Protein AF-A0ABD0QDN6-F1 (afdb_monomer)

Nearest PDB structures (foldseek):
  6xtj-assembly1_AAA  TM=7.561E-01  e=2.203E+00  Homo sapiens
  6brs-assembly1_A  TM=7.259E-01  e=3.982E+00  Pectobacterium atrosepticum SCRI1043
  2dgy-assembly1_A  TM=3.411E-01  e=5.531E+00  Homo sapiens
  8s8d-assembly1_i  TM=3.226E-01  e=9.996E+00  Saccharomyc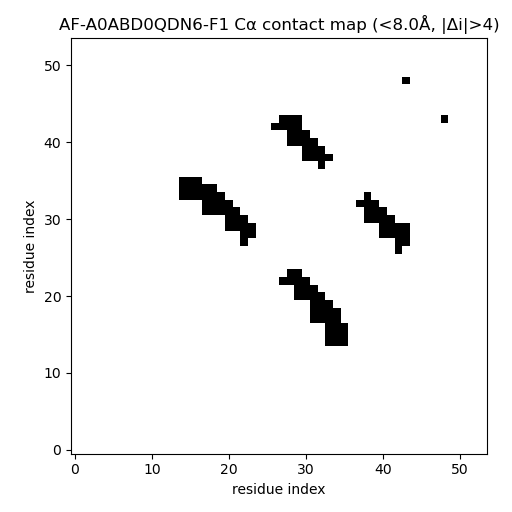es cerevisiae S288C

Radius of gyration: 18.93 Å; Cα contacts (8 Å, |Δi|>4): 56; chains: 1; bounding box: 32×17×64 Å

Secondary structure (DSSP, 8-state):
--------------TT-EEEEEEETTTTEEEEEETTS-EEEEE--TTTTT----

Solvent-accessible surface area (backbone atoms only — not comparable to full-atom values): 3687 Å² total; per-residue (Å²): 140,79,95,79,73,82,75,68,68,79,68,75,70,59,69,79,40,75,71,47,77,50,75,40,79,92,81,32,36,40,39,40,33,30,70,65,77,47,71,50,77,45,71,74,48,84,87,71,67,76,75,78,91,127

Structure (mmCIF, N/CA/C/O backbone):
data_AF-A0ABD0QDN6-F1
#
_entry.id   AF-A0ABD0QDN6-F1
#
loop_
_atom_site.group_PDB
_atom_site.id
_atom_site.type_symbol
_atom_site.label_atom_id
_atom_site.label_alt_id
_atom_site.label_comp_id
_atom_site.label_asym_id
_atom_site.label_entity_id
_atom_site.label_seq_id
_atom_site.pdbx_PDB_ins_code
_atom_site.Cartn_x
_atom_site.Cartn_y
_atom_site.Cartn_z
_atom_site.occupancy
_atom_site.B_iso_or_equiv
_atom_site.auth_seq_id
_atom_site.auth_comp_id
_atom_site.auth_asym_id
_atom_site.auth_atom_id
_atom_site.pdbx_PDB_model_num
ATOM 1 N N . SER A 1 1 ? 8.374 -0.040 -46.107 1.00 50.59 1 SER A N 1
ATOM 2 C CA . SER A 1 1 ? 9.587 -0.254 -45.300 1.00 50.59 1 SER A CA 1
ATOM 3 C C . SER A 1 1 ? 9.665 0.813 -44.236 1.00 50.59 1 SER A C 1
ATOM 5 O O . SER A 1 1 ? 9.666 1.982 -44.589 1.00 50.59 1 SER A O 1
ATOM 7 N N . GLY A 1 2 ? 9.651 0.426 -42.965 1.00 42.28 2 GLY A N 1
ATOM 8 C CA . GLY A 1 2 ? 9.715 1.366 -41.844 1.00 42.28 2 GLY A CA 1
ATOM 9 C C . GLY A 1 2 ? 9.410 0.698 -40.509 1.00 42.28 2 GLY A C 1
ATOM 10 O O . GLY A 1 2 ? 8.680 1.254 -39.702 1.00 42.28 2 GLY A O 1
ATOM 11 N N . ASP A 1 3 ? 9.918 -0.519 -40.309 1.00 52.56 3 ASP A N 1
ATOM 12 C CA . ASP A 1 3 ? 9.881 -1.234 -39.031 1.00 52.56 3 ASP A CA 1
ATOM 13 C C . ASP A 1 3 ? 11.014 -0.693 -38.138 1.00 52.56 3 ASP A C 1
ATOM 15 O O . ASP A 1 3 ? 12.024 -1.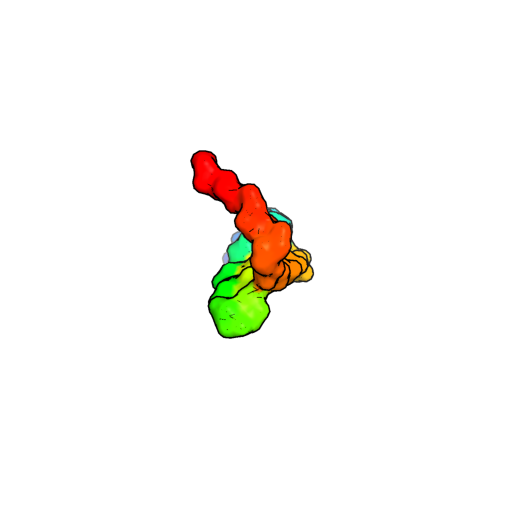349 -37.920 1.00 52.56 3 ASP A O 1
ATOM 19 N N . VAL A 1 4 ? 10.912 0.578 -37.732 1.00 54.41 4 VAL A N 1
ATOM 20 C CA . VAL A 1 4 ? 11.850 1.231 -36.794 1.00 54.41 4 VAL A CA 1
ATOM 21 C C . VAL A 1 4 ? 11.050 2.126 -35.846 1.00 54.41 4 VAL A C 1
ATOM 23 O O . VAL A 1 4 ? 11.197 3.340 -35.789 1.00 54.41 4 VAL A O 1
ATOM 26 N N . GLY A 1 5 ? 10.124 1.492 -35.135 1.00 42.31 5 GLY A N 1
ATOM 27 C CA . GLY A 1 5 ? 9.475 2.040 -33.941 1.00 42.31 5 GLY A CA 1
ATOM 28 C C . GLY A 1 5 ? 9.302 0.990 -32.842 1.00 42.31 5 GLY A C 1
ATOM 29 O O . GLY A 1 5 ? 8.712 1.272 -31.809 1.00 42.31 5 GLY A O 1
ATOM 30 N N . ARG A 1 6 ? 9.827 -0.230 -33.041 1.00 46.91 6 ARG A N 1
ATOM 31 C CA . ARG A 1 6 ? 9.821 -1.321 -32.052 1.00 46.91 6 ARG A CA 1
ATOM 32 C C . ARG A 1 6 ? 10.992 -1.223 -31.072 1.00 46.91 6 ARG A C 1
ATOM 34 O O . ARG A 1 6 ? 11.395 -2.224 -30.498 1.00 46.91 6 ARG A O 1
ATOM 41 N N . SER A 1 7 ? 11.51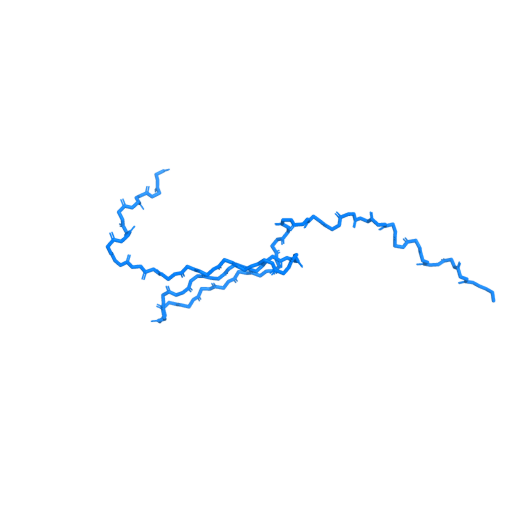3 -0.015 -30.876 1.00 43.16 7 SER A N 1
ATOM 42 C CA . SER A 1 7 ? 12.404 0.308 -29.765 1.00 43.16 7 SER A CA 1
ATOM 43 C C . SER A 1 7 ? 11.569 0.864 -28.612 1.00 43.16 7 SER A C 1
ATOM 45 O O . SER A 1 7 ? 11.869 1.914 -28.056 1.00 43.16 7 SER A O 1
ATOM 47 N N . ALA A 1 8 ? 10.497 0.149 -28.254 1.00 47.66 8 ALA A N 1
ATOM 48 C CA . ALA A 1 8 ? 10.154 0.040 -26.848 1.00 47.66 8 ALA A CA 1
ATOM 49 C C . ALA A 1 8 ? 11.336 -0.715 -26.238 1.00 47.66 8 ALA A C 1
ATOM 51 O O . ALA A 1 8 ? 11.347 -1.945 -26.188 1.00 47.66 8 ALA A O 1
ATOM 52 N N . GLU A 1 9 ? 12.398 0.032 -25.926 1.00 47.69 9 GLU A N 1
ATOM 53 C CA . GLU A 1 9 ? 13.390 -0.413 -24.968 1.00 47.69 9 GLU A CA 1
ATOM 54 C C . GLU A 1 9 ? 12.591 -1.016 -23.829 1.00 47.69 9 GLU A C 1
ATOM 56 O O . GLU A 1 9 ? 11.653 -0.401 -23.320 1.00 47.69 9 GLU A O 1
ATOM 61 N N . LEU A 1 10 ? 12.890 -2.278 -23.558 1.00 54.16 10 LEU A N 1
ATOM 62 C CA . LEU A 1 10 ? 12.379 -3.039 -22.443 1.00 54.16 10 LEU A CA 1
ATOM 63 C C . LEU A 1 10 ? 12.824 -2.295 -21.180 1.00 54.16 10 LEU A C 1
ATOM 65 O O . LEU A 1 10 ? 13.812 -2.667 -20.555 1.00 54.16 10 LEU A O 1
ATOM 69 N N . VAL A 1 11 ? 12.149 -1.192 -20.847 1.00 59.25 11 VAL A N 1
ATOM 70 C CA . VAL A 1 11 ? 12.114 -0.685 -19.488 1.00 59.25 11 VAL A CA 1
ATOM 71 C C . VAL A 1 11 ? 11.531 -1.864 -18.745 1.00 59.25 11 VAL A C 1
ATOM 73 O O . VAL A 1 11 ? 10.387 -2.251 -18.979 1.00 59.25 11 VAL A O 1
ATOM 76 N N . GLU A 1 12 ? 12.393 -2.541 -18.003 1.00 65.94 12 GLU A N 1
ATOM 77 C CA . GLU A 1 12 ? 12.027 -3.595 -17.081 1.00 65.94 12 GLU A CA 1
ATOM 78 C C . GLU A 1 12 ? 10.985 -2.967 -16.151 1.00 65.94 12 GLU A C 1
ATOM 80 O O . GLU A 1 12 ? 11.329 -2.210 -15.246 1.00 65.94 12 GLU A O 1
ATOM 85 N N . GLU A 1 13 ? 9.703 -3.127 -16.503 1.00 73.25 13 GLU A N 1
ATOM 86 C CA . GLU A 1 13 ? 8.576 -2.589 -15.748 1.00 73.25 13 GLU A CA 1
ATOM 87 C C . GLU A 1 13 ? 8.773 -3.068 -14.315 1.00 73.25 13 GLU A C 1
ATOM 89 O O . GLU A 1 13 ? 8.813 -4.279 -14.081 1.00 73.25 13 GLU A O 1
ATOM 94 N N . ASP A 1 14 ? 8.983 -2.131 -13.384 1.00 85.62 14 ASP A N 1
ATOM 95 C CA . ASP A 1 14 ? 9.294 -2.464 -11.997 1.00 85.62 14 ASP A CA 1
ATOM 96 C C . ASP A 1 14 ? 8.214 -3.431 -11.483 1.00 85.62 14 ASP A C 1
ATOM 98 O O . ASP A 1 14 ? 7.039 -3.048 -11.390 1.00 85.62 14 ASP A O 1
ATOM 102 N N . PRO A 1 15 ? 8.566 -4.688 -11.150 1.00 87.56 15 PRO A N 1
ATOM 103 C CA . PRO A 1 15 ? 7.585 -5.686 -10.743 1.00 87.56 15 PRO A CA 1
ATOM 104 C C . PRO A 1 15 ? 6.853 -5.292 -9.450 1.00 87.56 15 PRO A C 1
ATOM 106 O O . PRO A 1 15 ? 5.823 -5.890 -9.127 1.00 87.56 15 PRO A O 1
ATOM 109 N N . TYR A 1 16 ? 7.346 -4.285 -8.724 1.00 90.00 16 TYR A N 1
ATOM 110 C CA . TYR A 1 16 ? 6.761 -3.747 -7.501 1.00 90.00 16 TYR A CA 1
ATOM 111 C C . TYR A 1 16 ? 5.992 -2.432 -7.707 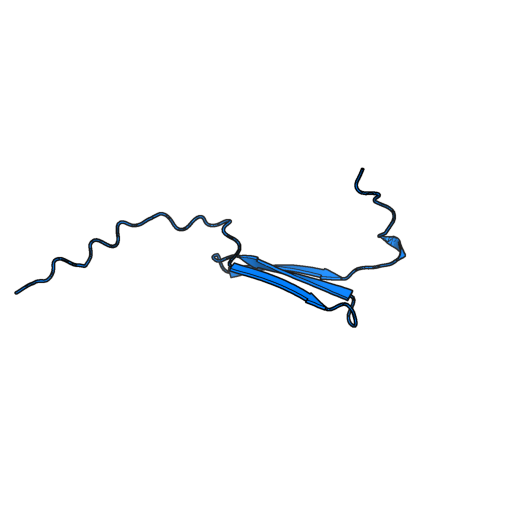1.00 90.00 16 TYR A C 1
ATOM 113 O O . TYR A 1 16 ? 5.472 -1.876 -6.736 1.00 90.00 16 TYR A O 1
ATOM 121 N N . ALA A 1 17 ? 5.863 -1.941 -8.944 1.00 93.69 17 ALA A N 1
ATOM 122 C CA . ALA A 1 17 ? 5.107 -0.731 -9.241 1.00 93.69 17 ALA A CA 1
ATOM 123 C C . ALA A 1 17 ? 3.626 -0.870 -8.849 1.00 93.69 17 ALA A C 1
ATOM 125 O O . ALA A 1 17 ? 2.945 -1.843 -9.194 1.00 93.69 17 ALA A O 1
ATOM 126 N N . ILE A 1 18 ? 3.107 0.142 -8.148 1.00 95.69 18 ILE A N 1
ATOM 127 C CA . ILE A 1 18 ? 1.694 0.226 -7.764 1.00 95.69 18 ILE A CA 1
ATOM 128 C C . ILE A 1 18 ? 0.899 0.854 -8.910 1.00 95.69 18 ILE A C 1
ATOM 130 O O . ILE A 1 18 ? 1.180 1.971 -9.337 1.00 95.69 18 ILE A O 1
ATOM 134 N N . GLN A 1 19 ? -0.139 0.153 -9.360 1.00 96.06 19 GLN A N 1
ATOM 135 C CA . GLN A 1 19 ? -1.077 0.628 -10.373 1.00 96.06 19 GLN A CA 1
ATOM 136 C C . GLN A 1 19 ? -2.203 1.466 -9.764 1.00 96.06 19 GLN A C 1
ATOM 138 O O . GLN A 1 19 ? -2.618 2.476 -10.331 1.00 96.06 19 GLN A O 1
ATOM 143 N N . MET A 1 20 ? -2.751 1.016 -8.631 1.00 96.56 20 MET A N 1
ATOM 144 C CA . MET A 1 20 ? -3.942 1.615 -8.034 1.00 96.56 20 MET A CA 1
ATOM 145 C C . MET A 1 20 ? -3.993 1.397 -6.524 1.00 96.56 20 MET A C 1
ATOM 147 O O . MET A 1 20 ? -3.631 0.334 -6.019 1.00 96.56 20 MET A O 1
ATOM 151 N N . ILE A 1 21 ? -4.522 2.397 -5.817 1.00 97.56 21 ILE A N 1
ATOM 152 C CA . ILE A 1 21 ? -4.858 2.326 -4.393 1.00 97.56 21 ILE A CA 1
ATOM 153 C C . ILE A 1 21 ? -6.325 2.724 -4.225 1.00 97.56 21 ILE A C 1
ATOM 155 O O . ILE A 1 21 ? -6.764 3.733 -4.777 1.00 97.56 21 ILE A O 1
ATOM 159 N N . SER A 1 22 ? -7.084 1.943 -3.457 1.00 97.06 22 SER A N 1
ATOM 160 C CA . SER A 1 22 ? -8.487 2.227 -3.151 1.00 97.06 22 SER A CA 1
ATOM 161 C C . SER A 1 22 ? -8.814 1.941 -1.688 1.00 97.06 22 SER A C 1
ATOM 163 O O . SER A 1 22 ? -8.361 0.955 -1.108 1.00 97.06 22 SER A O 1
ATOM 165 N N . TRP A 1 23 ? -9.634 2.803 -1.090 1.00 96.19 23 TRP A N 1
ATOM 166 C CA . TRP A 1 23 ? -10.166 2.637 0.259 1.00 96.19 23 TRP A CA 1
ATOM 167 C C . TRP A 1 23 ? -11.686 2.771 0.232 1.00 96.19 23 TRP A C 1
ATOM 169 O O . TRP A 1 23 ? -12.219 3.760 -0.271 1.00 96.19 23 TRP A O 1
ATOM 179 N N . CYS A 1 24 ? -12.385 1.801 0.818 1.00 95.25 24 CYS A N 1
ATOM 180 C CA . CYS A 1 24 ? -13.828 1.850 1.024 1.00 95.25 24 CYS A CA 1
ATOM 181 C C . CYS A 1 24 ? -14.133 1.967 2.528 1.00 95.25 24 CYS A C 1
ATOM 183 O O . CYS A 1 24 ? -14.106 0.954 3.235 1.00 95.25 24 CYS A O 1
ATOM 185 N N . PRO A 1 25 ? -14.468 3.168 3.038 1.00 90.81 25 PRO A N 1
ATOM 186 C CA . PRO A 1 25 ? -14.757 3.380 4.457 1.00 90.81 25 PRO A CA 1
ATOM 187 C C . PRO A 1 25 ? -15.907 2.517 4.990 1.00 90.81 25 PRO A C 1
ATOM 189 O O . PRO A 1 25 ? -15.843 2.033 6.118 1.00 90.81 25 PRO A O 1
ATOM 192 N N . GLN A 1 26 ? -16.951 2.300 4.183 1.00 94.69 26 GLN A N 1
ATOM 193 C CA . GLN A 1 26 ? -18.156 1.569 4.585 1.00 94.69 26 GLN A CA 1
ATOM 194 C C . GLN A 1 26 ? -17.860 0.090 4.855 1.00 94.69 26 GLN A C 1
ATOM 196 O O . GLN A 1 26 ? -18.316 -0.465 5.852 1.00 94.69 26 GLN A O 1
ATOM 201 N N . SER A 1 27 ? -17.075 -0.546 3.982 1.00 93.69 27 SER A N 1
ATOM 202 C CA . SER A 1 27 ? -16.660 -1.946 4.148 1.00 93.69 27 SER A CA 1
ATOM 203 C C . SER A 1 27 ? -15.380 -2.096 4.977 1.00 93.69 27 SER A C 1
ATOM 205 O O . SER A 1 27 ? -15.067 -3.199 5.432 1.00 93.69 27 SER A O 1
ATOM 207 N N . ARG A 1 28 ? -14.677 -0.981 5.222 1.00 93.75 28 ARG A N 1
ATOM 208 C CA . ARG A 1 28 ? -13.369 -0.904 5.880 1.00 93.75 28 ARG A CA 1
ATOM 209 C C . ARG A 1 28 ? -12.300 -1.730 5.162 1.00 93.75 28 ARG A C 1
ATOM 211 O O . ARG A 1 28 ? -11.489 -2.398 5.802 1.00 93.75 28 ARG A O 1
ATOM 218 N N . ILE A 1 29 ? -12.343 -1.707 3.834 1.00 95.56 29 ILE A N 1
ATOM 219 C CA . ILE A 1 29 ? -11.413 -2.423 2.961 1.00 95.56 29 ILE A CA 1
ATOM 220 C C . ILE A 1 29 ? -10.411 -1.435 2.364 1.00 95.56 29 ILE A C 1
ATOM 222 O O . ILE A 1 29 ? -10.807 -0.441 1.754 1.00 95.56 29 ILE A O 1
ATOM 226 N N . PHE A 1 30 ? -9.127 -1.747 2.509 1.00 96.50 30 PHE A N 1
ATOM 227 C CA . PHE A 1 30 ? -8.004 -1.111 1.830 1.00 96.50 30 PHE A CA 1
ATOM 228 C C . PHE A 1 30 ? -7.453 -2.068 0.777 1.00 96.50 30 PHE A C 1
ATOM 230 O O . PHE A 1 30 ? -7.192 -3.232 1.078 1.00 96.50 30 PHE A O 1
ATOM 237 N N . CYS A 1 31 ? -7.301 -1.589 -0.452 1.00 97.44 31 CYS A N 1
ATOM 238 C CA . CYS A 1 31 ? -6.841 -2.373 -1.587 1.00 97.44 31 CYS A CA 1
ATOM 239 C C . CYS A 1 31 ? -5.661 -1.672 -2.265 1.00 97.44 31 CYS A C 1
ATOM 241 O O . CYS A 1 31 ? -5.750 -0.484 -2.587 1.00 97.44 31 CYS A O 1
ATOM 243 N N . VAL A 1 32 ? -4.586 -2.421 -2.504 1.00 98.06 32 VAL A N 1
ATOM 244 C CA . VAL A 1 32 ? -3.430 -2.000 -3.306 1.00 98.06 32 VAL A CA 1
ATOM 245 C C . VAL A 1 32 ? -3.253 -3.001 -4.441 1.00 98.06 32 VAL A C 1
ATOM 247 O O . VAL A 1 32 ? -3.166 -4.204 -4.193 1.00 98.06 32 VAL A O 1
ATOM 250 N N . VAL A 1 33 ? -3.199 -2.507 -5.676 1.00 97.62 33 VAL A N 1
ATOM 251 C CA . VAL A 1 33 ? -3.021 -3.310 -6.893 1.00 97.62 33 VAL A CA 1
ATOM 252 C C . VAL A 1 33 ? -1.672 -2.965 -7.512 1.00 97.62 33 VAL A C 1
ATOM 254 O O . VAL A 1 33 ? -1.420 -1.801 -7.827 1.00 97.62 33 VAL A O 1
ATOM 257 N N . GLY A 1 34 ? -0.811 -3.966 -7.673 1.00 96.75 34 GLY A N 1
ATOM 258 C CA . GLY A 1 34 ? 0.463 -3.864 -8.380 1.00 96.75 34 GLY A CA 1
ATOM 259 C C . GLY A 1 34 ? 0.328 -4.201 -9.866 1.00 96.75 34 GLY A C 1
ATOM 260 O O . GLY A 1 34 ? -0.540 -4.982 -10.259 1.00 96.75 34 GLY A O 1
ATOM 261 N N . ILE A 1 35 ? 1.218 -3.647 -10.688 1.00 93.62 35 ILE A N 1
ATOM 262 C CA . ILE A 1 35 ? 1.275 -3.883 -12.143 1.00 93.62 35 ILE A CA 1
ATOM 263 C C . ILE A 1 35 ? 1.561 -5.364 -12.463 1.00 93.62 35 ILE A C 1
ATOM 265 O O . ILE A 1 35 ? 1.076 -5.899 -13.457 1.00 93.62 35 ILE A O 1
ATOM 269 N N . SER A 1 36 ? 2.265 -6.068 -11.57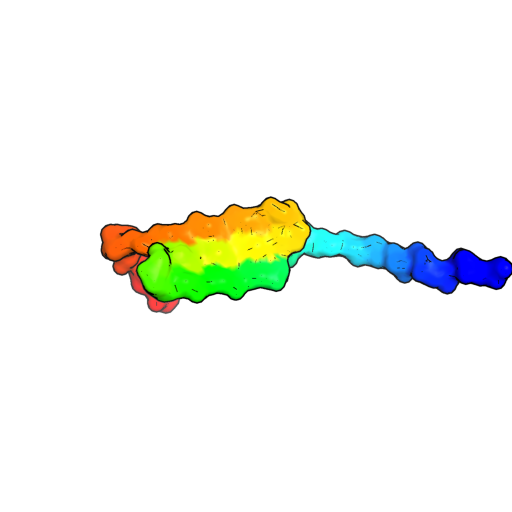4 1.00 93.12 36 SER A N 1
ATOM 270 C CA . SER A 1 36 ? 2.629 -7.488 -11.687 1.00 93.12 36 SER A CA 1
ATOM 271 C C . SER A 1 36 ? 1.519 -8.475 -11.285 1.00 93.12 36 SER A C 1
ATOM 273 O O . SER A 1 36 ? 1.811 -9.603 -10.891 1.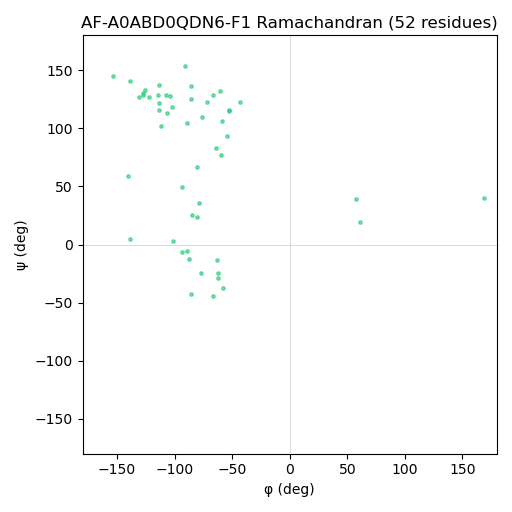00 93.12 36 SER A O 1
ATOM 275 N N . ALA A 1 37 ? 0.249 -8.060 -11.336 1.00 91.12 37 ALA A N 1
ATOM 276 C CA . ALA A 1 37 ? -0.920 -8.841 -10.906 1.00 91.12 37 ALA A CA 1
ATOM 277 C C . ALA A 1 37 ? -0.931 -9.250 -9.413 1.00 91.12 37 ALA A C 1
ATOM 279 O O . ALA A 1 37 ? -1.680 -10.143 -9.012 1.00 91.12 37 ALA A O 1
ATOM 280 N N . HIS A 1 38 ? -0.148 -8.570 -8.572 1.00 94.00 38 HIS A N 1
ATOM 281 C CA . HIS A 1 38 ? -0.201 -8.720 -7.117 1.00 94.00 38 HIS A CA 1
ATOM 282 C C . HIS A 1 38 ? -1.272 -7.799 -6.521 1.00 94.00 38 HIS A C 1
ATOM 284 O O . HIS A 1 38 ? -1.363 -6.626 -6.883 1.00 94.00 38 HIS A O 1
ATOM 290 N N . VAL A 1 39 ? -2.070 -8.311 -5.578 1.00 96.38 39 VAL A N 1
ATOM 291 C CA . VAL A 1 39 ? -3.116 -7.537 -4.889 1.00 96.38 39 VAL A CA 1
ATOM 292 C C . VAL A 1 39 ? -3.010 -7.739 -3.382 1.00 96.38 39 VAL A C 1
ATOM 294 O O . VAL A 1 39 ? -3.041 -8.869 -2.898 1.00 96.38 39 VAL A O 1
ATOM 297 N N . ILE A 1 40 ? -2.932 -6.638 -2.635 1.00 96.69 40 ILE A N 1
ATOM 298 C CA . ILE A 1 40 ? -3.022 -6.635 -1.173 1.00 96.69 40 ILE A CA 1
ATOM 299 C C . ILE A 1 40 ? -4.420 -6.164 -0.796 1.00 96.69 40 ILE A C 1
ATOM 301 O O . ILE A 1 40 ? -4.801 -5.031 -1.090 1.00 96.69 40 ILE A O 1
ATOM 305 N N . LEU A 1 41 ? -5.168 -7.031 -0.114 1.00 96.38 41 LEU A N 1
ATOM 306 C CA . LEU A 1 41 ? -6.479 -6.707 0.432 1.00 96.38 41 LEU A CA 1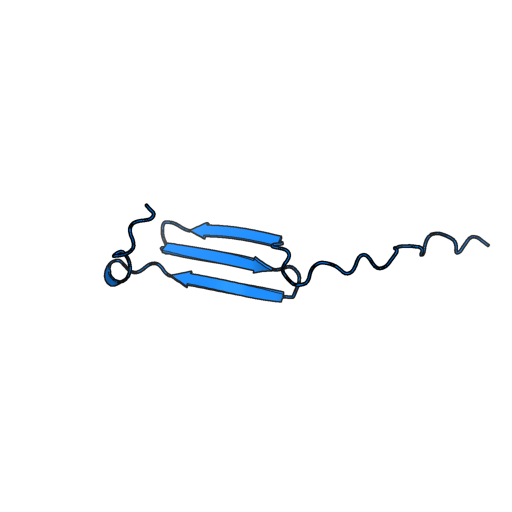
ATOM 307 C C . LEU A 1 41 ? -6.416 -6.732 1.955 1.00 96.38 41 LEU A C 1
ATOM 309 O O . LEU A 1 41 ? -6.209 -7.780 2.565 1.00 96.38 41 LEU A O 1
ATOM 313 N N . TYR A 1 42 ? -6.631 -5.578 2.570 1.00 94.38 42 TYR A N 1
ATOM 314 C CA . TYR A 1 42 ? -6.675 -5.441 4.015 1.00 94.38 42 TYR A CA 1
ATOM 315 C C . TYR A 1 42 ? -8.078 -5.049 4.466 1.00 94.38 42 TYR A C 1
ATOM 317 O O . TYR A 1 42 ? -8.659 -4.080 3.979 1.00 94.38 42 TYR A O 1
ATOM 325 N N . ARG A 1 43 ? -8.625 -5.796 5.426 1.00 92.62 43 ARG A N 1
ATOM 326 C CA . ARG A 1 43 ? -9.892 -5.473 6.083 1.00 92.62 43 ARG A CA 1
ATOM 327 C C . ARG A 1 43 ? -9.609 -4.979 7.487 1.00 92.62 43 ARG A C 1
ATOM 329 O O . ARG A 1 43 ? -9.203 -5.758 8.341 1.00 92.62 43 ARG A O 1
ATOM 336 N N . PHE A 1 44 ? -9.892 -3.710 7.742 1.00 89.75 44 PHE A N 1
ATOM 337 C CA . PHE A 1 44 ? -9.655 -3.127 9.051 1.00 89.75 44 PHE A CA 1
ATOM 338 C C . PHE A 1 44 ? -10.576 -3.742 10.113 1.00 89.75 44 PHE A C 1
ATOM 340 O O . PHE A 1 44 ? -11.810 -3.772 9.984 1.00 89.75 44 PHE A O 1
ATOM 347 N N . SER A 1 45 ? -9.949 -4.189 11.198 1.00 84.44 45 SER A N 1
ATOM 348 C CA . SER A 1 45 ? -10.572 -4.672 12.424 1.00 84.44 45 SER A CA 1
ATOM 349 C C . SER A 1 45 ? -10.246 -3.712 13.562 1.00 84.44 45 SER A C 1
ATOM 351 O O . SER A 1 45 ? -9.102 -3.300 13.726 1.00 84.44 45 SER A O 1
ATOM 353 N N . LYS A 1 46 ? -11.239 -3.388 14.399 1.00 74.25 46 LYS A N 1
ATOM 354 C CA . LYS A 1 46 ? -11.015 -2.540 15.584 1.00 74.25 46 LYS A CA 1
ATOM 355 C C . LYS A 1 46 ? -10.046 -3.170 16.593 1.00 74.25 46 LYS A C 1
ATOM 357 O O . LYS A 1 46 ? -9.450 -2.437 17.364 1.00 74.25 46 LYS A O 1
ATOM 362 N N . HIS A 1 47 ? -9.911 -4.496 16.599 1.00 77.19 47 HIS A N 1
ATOM 363 C CA . HIS A 1 47 ? -9.000 -5.207 17.502 1.00 77.19 47 HIS A CA 1
ATOM 364 C C . HIS A 1 47 ? -7.536 -5.118 17.058 1.00 77.19 47 HIS A C 1
ATOM 366 O O . HIS A 1 47 ? -6.645 -5.190 17.897 1.00 77.19 47 HIS A O 1
ATOM 372 N N . ASP A 1 48 ? -7.307 -4.903 15.760 1.00 67.19 48 ASP A N 1
ATOM 373 C CA . ASP A 1 48 ? -5.967 -4.773 15.178 1.00 67.19 48 ASP A CA 1
ATOM 374 C C . ASP A 1 48 ? -5.491 -3.307 15.193 1.00 67.19 48 ASP A C 1
ATOM 376 O O . ASP A 1 48 ? -4.346 -3.008 14.863 1.00 67.19 48 ASP A O 1
ATOM 380 N N . ALA A 1 49 ? -6.361 -2.378 15.607 1.00 66.56 49 ALA A N 1
ATOM 381 C CA . ALA A 1 49 ? -6.134 -0.935 15.629 1.00 66.56 49 ALA A CA 1
ATOM 382 C C . ALA A 1 49 ? -5.273 -0.465 16.819 1.00 66.56 49 ALA A C 1
ATOM 384 O O . ALA A 1 49 ? -5.506 0.608 17.373 1.00 66.56 49 ALA A O 1
ATOM 385 N N . ASN A 1 50 ? -4.289 -1.269 17.223 1.00 67.31 50 ASN A N 1
ATOM 386 C CA . ASN A 1 50 ? -3.405 -0.960 18.349 1.00 67.31 50 ASN A CA 1
ATOM 387 C C . ASN A 1 50 ? -2.110 -0.262 17.909 1.00 67.31 50 ASN A C 1
ATOM 389 O O . ASN A 1 50 ? -1.325 0.163 18.754 1.00 67.31 50 ASN A O 1
ATOM 393 N N . THR A 1 51 ? -1.866 -0.144 16.601 1.00 66.75 51 THR A N 1
ATOM 394 C CA . THR A 1 51 ? -0.659 0.491 16.068 1.00 66.75 51 THR A CA 1
ATOM 395 C C . THR A 1 51 ? -0.877 1.989 15.887 1.00 66.75 51 THR A C 1
ATOM 397 O O . THR A 1 51 ? -1.521 2.434 14.938 1.00 66.75 51 THR A O 1
ATOM 4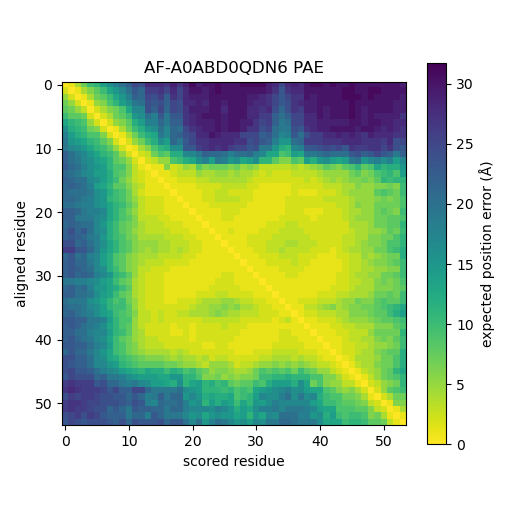00 N N . THR A 1 52 ? -0.310 2.781 16.790 1.00 70.44 52 THR A N 1
ATOM 401 C CA . THR A 1 52 ? -0.084 4.214 16.590 1.00 70.44 52 THR A CA 1
ATOM 402 C C . THR A 1 52 ? 1.036 4.407 15.570 1.00 70.44 52 THR A C 1
ATOM 404 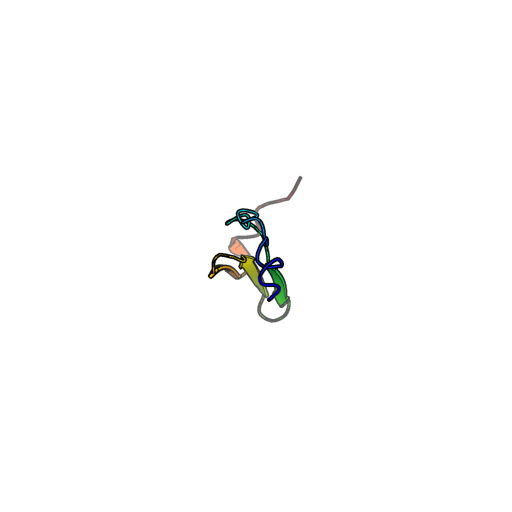O O . THR A 1 52 ? 2.153 3.939 15.779 1.00 70.44 52 THR A O 1
ATOM 407 N N . ILE A 1 53 ? 0.759 5.116 14.473 1.00 65.38 53 ILE A N 1
ATOM 408 C CA . ILE A 1 53 ? 1.815 5.635 13.595 1.00 65.38 53 ILE A CA 1
ATOM 409 C C . ILE A 1 53 ? 2.399 6.851 14.323 1.00 65.38 53 ILE A C 1
ATOM 411 O O . ILE A 1 53 ? 1.683 7.833 14.519 1.00 65.38 53 ILE A O 1
ATOM 415 N N . THR A 1 54 ? 3.636 6.734 14.810 1.00 61.25 54 THR A N 1
ATOM 416 C CA . THR A 1 54 ? 4.377 7.808 15.503 1.00 61.25 54 THR A CA 1
ATOM 417 C C . THR A 1 54 ? 5.446 8.365 14.581 1.00 61.25 54 THR A C 1
ATOM 419 O O . THR A 1 54 ? 6.025 7.548 13.831 1.00 61.25 54 THR A O 1
#

pLDDT: mean 79.72, std 18.78, range [42.28, 98.06]

Organism: Cirrhinus mrigala (NCBI:txid683832)

Mean predicted aligned error: 10.88 Å

Sequence (54 aa):
SGDVGRSAELVEEDPYAIQMISWCPQSRIFCVVGISAHVILYRFSKHDANTTIT

Foldseek 3Di:
DDPPPPPPPPPVQPQAAWDDWDADPVQQWTWTATPNRDIDIDRDDPVVPPDDPD